Protein 3U99 (pdb70)

Secondary structure (DSSP, 8-state):
--TTHHHHHHHSSSS----GGGSBHHHHHHHHTTTTSBTTB-----HHHHHHHHHHHHHTSB----GGGSHHHHHHHTTS-GGGTTT-TTT-SSS-GGGTSTTGGGT---GGG-EETTTEE--

Foldseek 3Di:
DDLCPLQQVLQVPPAGRAFLALAALVCLCVCLVQQCPHPPHRSDDDVVSSVSNSVSSNVRYRCCPDSCPDPVNCVVCVVPDCCLACVPVQHNHCRRVCQFQVCSNVVDDDLQRGARVPHGRPD

Sequence (123 aa):
IPQNAEYTAECGSCHMAYPANLLPADKWRAITANLENHFGDNASLDPQVTARIEEYLVQHAAQPQKITEQAFFIRKHDEIPRRMVQDNPKVGSFSQCSNCHNLAEKGIFDEDTVNIPGFGRWD

InterPro domains:
  IPR018588 Dihaem cytochrome c [PF09626] (54-172)

Organism: Shewanella baltica (strain OS155 / ATCC BAA-1091) (NCBI:txid325240)

Structure (mmCIF, N/CA/C/O backbone):
data_3U99
#
_entry.id   3U99
#
_cell.length_a   40.810
_cell.length_b   42.970
_cell.length_c   81.070
_cell.angle_alpha   90.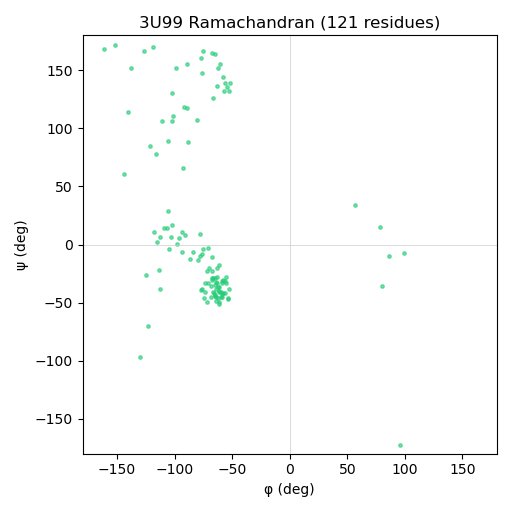00
_cell.angle_beta   90.00
_cell.angle_gamma   90.00
#
_symmetry.space_group_name_H-M   'P 21 21 21'
#
loop_
_entity.id
_entity.type
_entity.pdbx_description
1 polymer 'Diheme cytochrome c'
2 non-polymer 'HEME C'
3 water water
#
loop_
_atom_site.group_PDB
_atom_site.id
_atom_site.type_symbol
_atom_site.label_atom_id
_atom_site.label_alt_id
_atom_site.label_comp_id
_atom_site.label_asym_id
_atom_site.label_entity_id
_atom_site.label_seq_id
_atom_site.pdbx_PDB_ins_code
_atom_site.Cartn_x
_atom_site.Cartn_y
_atom_site.Cartn_z
_atom_site.occupancy
_atom_site.B_iso_or_equiv
_atom_site.auth_seq_id
_atom_site.auth_comp_id
_atom_site.auth_asym_id
_atom_site.auth_atom_id
_atom_site.pdbx_PDB_model_num
ATOM 1 N N . ILE A 1 9 ? 34.692 65.813 2.543 1.00 22.64 9 ILE A N 1
ATOM 2 C CA . ILE A 1 9 ? 34.499 64.555 3.290 1.00 20.79 9 ILE A CA 1
ATOM 3 C C . ILE A 1 9 ? 35.471 63.478 2.854 1.00 14.94 9 ILE A C 1
ATOM 4 O O . ILE A 1 9 ? 36.005 63.559 1.742 1.00 16.21 9 ILE A O 1
ATOM 20 N N . PRO A 1 10 ? 35.731 62.474 3.685 1.00 13.67 10 PRO A N 1
ATOM 21 C CA . PRO A 1 10 ? 36.713 61.457 3.302 1.00 13.22 10 PRO A CA 1
ATOM 22 C C . PRO A 1 10 ? 36.241 60.604 2.137 1.00 10.76 10 PRO A C 1
ATOM 23 O O . PRO A 1 10 ? 35.056 60.506 1.827 1.00 12.05 10 PRO A O 1
ATOM 34 N N . GLN A 1 11 ? 37.209 59.901 1.556 1.00 9.70 11 GLN A N 1
ATOM 35 C CA . GLN A 1 11 ? 36.956 59.101 0.377 1.00 10.16 11 GLN A CA 1
ATOM 36 C C . GLN A 1 11 ? 35.976 57.968 0.586 1.00 10.37 11 GLN A C 1
ATOM 37 O O . GLN A 1 11 ? 35.330 57.525 -0.359 1.00 10.95 11 GLN A O 1
ATOM 51 N N . ASN A 1 12 ? 35.903 57.458 1.808 1.00 9.94 12 ASN A N 1
ATOM 52 C CA . ASN A 1 12 ? 35.036 56.310 2.081 1.00 9.80 12 ASN A CA 1
ATOM 53 C C . ASN A 1 12 ? 33.658 56.718 2.575 1.00 9.49 12 ASN A C 1
ATOM 54 O O . ASN A 1 12 ? 32.898 55.894 3.021 1.00 10.22 12 ASN A O 1
ATOM 65 N N . ALA A 1 13 ? 3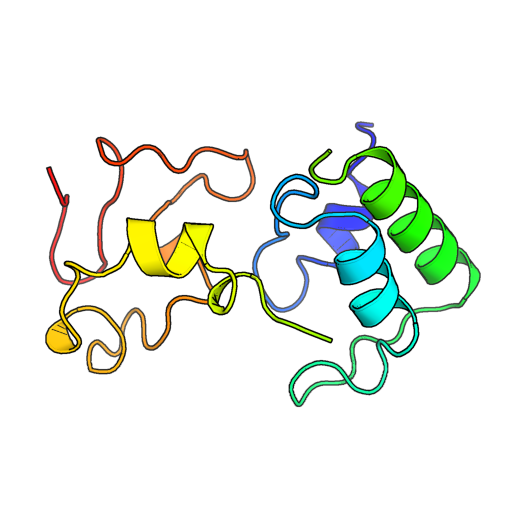3.284 58.023 2.513 1.00 9.96 13 ALA A N 1
ATOM 66 C CA . ALA A 1 13 ? 31.982 58.412 3.087 1.00 10.07 13 ALA A CA 1
ATOM 67 C C . ALA A 1 13 ? 30.814 57.734 2.422 1.00 9.59 13 ALA A C 1
ATOM 68 O O . ALA A 1 13 ? 29.927 57.160 3.091 1.00 9.37 13 ALA A O 1
ATOM 75 N N . GLU A 1 14 ? 30.727 57.742 1.104 1.00 9.39 14 GLU A N 1
ATOM 76 C CA . GLU A 1 14 ? 29.636 57.085 0.390 1.00 9.26 14 GLU A CA 1
ATOM 77 C C . GLU A 1 14 ? 29.676 55.591 0.630 1.00 8.45 14 GLU A C 1
ATOM 78 O O . GLU A 1 14 ? 28.643 54.967 0.837 1.00 8.74 14 GLU A O 1
ATOM 90 N N . TYR A 1 15 ? 30.838 54.999 0.551 1.00 8.51 15 TYR A N 1
ATOM 91 C CA . TYR A 1 15 ? 31.001 53.594 0.830 1.00 8.37 15 TYR A CA 1
ATOM 92 C C . TYR A 1 15 ? 30.454 53.205 2.187 1.00 8.07 15 TYR A C 1
ATOM 93 O O . TYR A 1 15 ? 29.770 52.202 2.347 1.00 8.62 15 TYR A O 1
ATOM 111 N N . THR A 1 16 ? 30.788 53.971 3.218 1.00 8.26 16 THR A N 1
ATOM 112 C CA . THR A 1 16 ? 30.315 53.659 4.545 1.00 8.84 16 THR A CA 1
ATOM 113 C C . THR A 1 16 ? 28.807 53.702 4.624 1.00 8.75 16 THR A C 1
ATOM 114 O O . THR A 1 16 ? 28.186 52.838 5.274 1.00 10.39 16 THR A O 1
ATOM 125 N N . ALA A 1 17 ? 28.194 54.693 3.948 1.00 8.28 17 ALA A N 1
ATOM 126 C CA . ALA A 1 17 ? 26.741 54.757 3.967 1.00 10.25 17 ALA A CA 1
ATOM 127 C C . ALA A 1 17 ? 26.118 53.617 3.211 1.00 9.60 17 ALA A C 1
ATOM 128 O O . ALA A 1 17 ? 25.123 53.022 3.656 1.00 12.29 17 ALA A O 1
ATOM 135 N N . GLU A 1 18 ? 26.600 53.290 2.018 1.00 8.62 18 GLU A N 1
ATOM 136 C CA . GLU A 1 18 ? 25.968 52.281 1.190 1.00 9.06 18 GLU A CA 1
ATOM 137 C C . GLU A 1 18 ? 26.285 50.870 1.658 1.00 9.43 18 GLU A C 1
ATOM 138 O O . GLU A 1 18 ? 25.436 49.979 1.581 1.00 15.84 18 GLU A O 1
ATOM 150 N N . CYS A 1 19 ? 27.493 50.628 2.084 1.00 7.95 19 CYS A N 1
ATOM 151 C CA . CYS A 1 19 ? 27.929 49.306 2.430 1.00 8.36 19 CYS A CA 1
ATOM 152 C C . CYS A 1 19 ? 28.003 49.045 3.908 1.00 8.44 19 CYS A C 1
ATOM 153 O O . CYS A 1 19 ? 28.448 47.972 4.320 1.00 9.09 19 CYS A O 1
ATOM 160 N N . GLY A 1 20 ? 27.541 49.987 4.670 1.00 8.97 20 GLY A N 1
ATOM 161 C CA . GLY A 1 20 ? 27.353 49.913 6.114 1.00 9.53 20 GLY A CA 1
ATOM 162 C C . GLY A 1 20 ? 25.917 49.869 6.549 1.00 10.89 20 GLY A C 1
ATOM 163 O O . GLY A 1 20 ? 25.652 50.118 7.720 1.00 14.00 20 GLY A O 1
ATOM 167 N N . SER A 1 21 ? 24.997 49.617 5.635 1.00 11.50 21 SER A N 1
ATOM 168 C CA . SER A 1 21 ? 23.555 49.617 5.785 1.00 13.59 21 SER A CA 1
ATOM 169 C C . SER A 1 21 ? 22.992 48.387 6.495 1.00 14.24 21 SER A C 1
ATOM 170 O O . SER A 1 21 ? 22.045 48.498 7.276 1.00 19.79 21 SER A O 1
ATOM 180 N N . CYS A 1 22 ? 23.552 47.223 6.222 1.00 11.94 22 CYS A N 1
ATOM 181 C CA . CYS A 1 22 ? 23.048 45.966 6.761 1.00 10.89 22 CYS A CA 1
ATOM 182 C C . CYS A 1 22 ? 24.009 45.296 7.726 1.00 10.91 22 CYS A C 1
ATOM 183 O O . CYS A 1 22 ? 23.694 44.421 8.528 1.00 17.39 22 CYS A O 1
ATOM 190 N N . HIS A 1 23 ? 25.293 45.622 7.646 1.00 9.98 23 HIS A N 1
ATOM 191 C CA . HIS A 1 23 ? 26.425 45.166 8.408 1.00 9.16 23 HIS A CA 1
ATOM 192 C C . HIS A 1 23 ? 27.434 46.305 8.414 1.00 8.24 23 HIS A C 1
ATOM 193 O O . HIS A 1 23 ? 27.272 47.304 7.733 1.00 9.39 23 HIS A O 1
ATOM 207 N N . MET A 1 24 ? 28.464 46.163 9.201 1.00 9.29 24 MET A N 1
ATOM 208 C CA . MET A 1 24 ? 29.528 47.197 9.256 1.00 8.91 24 MET A CA 1
ATOM 209 C C . MET A 1 24 ? 30.140 47.318 7.875 1.00 7.69 24 MET A C 1
ATOM 210 O O . MET A 1 24 ? 30.186 46.390 7.068 1.00 8.33 24 MET A O 1
ATOM 224 N N . ALA A 1 25 ? 30.700 48.503 7.653 1.00 8.79 25 ALA A N 1
ATOM 225 C CA . ALA A 1 25 ? 31.396 48.766 6.421 1.00 9.05 25 ALA A CA 1
ATOM 226 C C . ALA A 1 25 ? 32.802 48.189 6.497 1.00 9.06 25 ALA A C 1
ATOM 227 O O . ALA A 1 25 ? 33.697 48.674 7.192 1.00 9.55 25 ALA A O 1
ATOM 234 N N . TYR A 1 26 ? 33.009 47.096 5.762 1.00 7.63 26 TYR A N 1
ATOM 235 C CA . TYR A 1 26 ? 34.286 46.410 5.778 1.00 8.53 26 TYR A CA 1
ATOM 236 C C . TYR A 1 26 ? 35.386 47.255 5.156 1.00 8.41 26 TYR A C 1
ATOM 237 O O . TYR A 1 26 ? 35.227 47.740 4.043 1.00 7.94 26 TYR A O 1
ATOM 255 N N . PRO A 1 27 ? 36.500 47.498 5.816 1.00 7.52 27 PRO A N 1
ATOM 256 C CA . PRO A 1 27 ? 37.606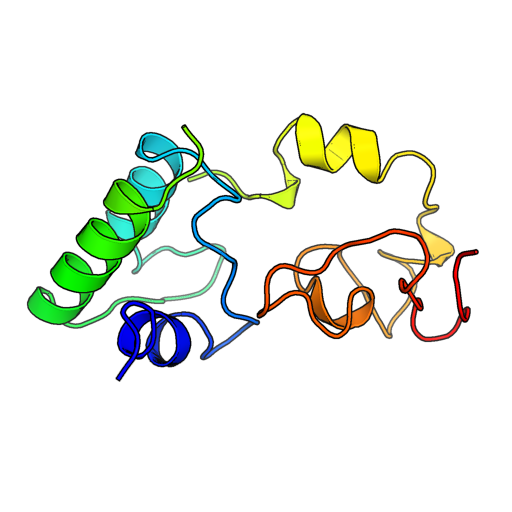 48.219 5.165 1.00 8.49 27 PRO A CA 1
ATOM 257 C C . PRO A 1 27 ? 37.981 47.591 3.840 1.00 6.71 27 PRO A C 1
ATOM 258 O O . PRO A 1 27 ? 38.063 46.368 3.682 1.00 7.76 27 PRO A O 1
ATOM 269 N N . ALA A 1 28 ? 38.243 48.438 2.867 1.00 7.24 28 ALA A N 1
ATOM 270 C CA . ALA A 1 28 ? 38.603 47.988 1.516 1.00 8.30 28 ALA A CA 1
ATOM 271 C C . ALA A 1 28 ? 39.824 47.112 1.507 1.00 7.65 28 ALA A C 1
ATOM 272 O O . ALA A 1 28 ? 39.985 46.254 0.617 1.00 7.87 28 ALA A O 1
ATOM 279 N N . ASN A 1 29 ? 40.777 47.303 2.428 1.00 7.77 29 ASN A N 1
ATOM 280 C CA . ASN A 1 29 ? 42.024 46.555 2.406 1.00 8.24 29 ASN A CA 1
ATOM 281 C C . ASN A 1 29 ? 41.915 45.127 2.941 1.00 8.16 29 ASN A C 1
ATOM 282 O O . ASN A 1 29 ? 42.948 44.433 3.024 1.00 10.50 29 ASN A O 1
ATOM 293 N N . LEU A 1 30 ? 40.700 44.674 3.185 1.00 7.82 30 LEU A N 1
ATOM 294 C CA . LEU A 1 30 ? 40.485 43.276 3.598 1.00 8.74 30 LEU A CA 1
ATOM 295 C C . LEU A 1 30 ? 40.345 42.299 2.439 1.00 9.53 30 LEU A C 1
ATOM 296 O O . LEU A 1 30 ? 40.398 41.093 2.676 1.00 10.86 30 LEU A O 1
ATOM 312 N N . LEU A 1 31 ? 40.170 42.803 1.193 1.00 9.33 31 LEU A N 1
ATOM 313 C CA . LEU A 1 31 ? 40.137 41.942 0.039 1.00 8.53 31 LEU A CA 1
ATOM 314 C C . LEU A 1 31 ? 40.933 42.571 -1.094 1.00 8.04 31 LEU A C 1
ATOM 315 O O . LEU A 1 31 ? 40.982 43.791 -1.176 1.00 8.31 31 LEU A O 1
ATOM 331 N N . PRO A 1 32 ? 41.483 41.751 -1.967 1.00 8.97 32 PRO A N 1
ATOM 332 C CA . PRO A 1 32 ? 42.067 42.304 -3.185 1.00 9.99 32 PRO A CA 1
ATOM 333 C C . PRO A 1 32 ? 41.002 42.709 -4.192 1.00 9.17 32 PRO A C 1
ATOM 334 O O . PRO A 1 32 ? 39.829 42.312 -4.090 1.00 9.35 32 PRO A O 1
ATOM 345 N N . ALA A 1 33 ? 41.428 43.469 -5.199 1.00 9.14 33 ALA A N 1
ATOM 346 C CA . ALA A 1 33 ? 40.503 44.063 -6.133 1.00 9.83 33 ALA A CA 1
ATOM 347 C C . ALA A 1 33 ? 39.626 43.058 -6.852 1.00 10.65 33 ALA A C 1
ATOM 348 O O . ALA A 1 33 ? 38.436 43.338 -7.010 1.00 10.32 33 ALA A O 1
ATOM 355 N N . ASP A 1 34 ? 40.156 41.927 -7.291 1.00 10.60 34 ASP A N 1
ATOM 356 C CA . ASP A 1 34 ? 39.301 41.043 -8.062 1.00 12.96 34 ASP A CA 1
ATOM 357 C C . ASP A 1 34 ? 38.197 40.458 -7.203 1.00 11.77 34 ASP A C 1
ATOM 358 O O . ASP A 1 34 ? 37.097 40.191 -7.691 1.00 12.17 34 ASP A O 1
ATOM 367 N N . LYS A 1 35 ? 38.490 40.271 -5.903 1.00 11.33 35 LYS A N 1
ATOM 368 C CA . LYS A 1 35 ? 37.453 39.770 -5.036 1.00 10.88 35 LYS A CA 1
ATOM 369 C C . LYS A 1 35 ? 36.404 40.825 -4.736 1.00 10.02 35 LYS A C 1
ATOM 370 O O . LYS A 1 35 ? 35.201 40.526 -4.638 1.00 10.89 35 LYS A O 1
ATOM 389 N N . TRP A 1 36 ? 36.754 42.098 -4.644 1.00 8.97 36 TRP A N 1
ATOM 390 C CA . TRP A 1 36 ? 35.732 43.149 -4.540 1.00 9.44 36 TRP A CA 1
ATOM 391 C C . TRP A 1 36 ? 34.898 43.216 -5.840 1.00 9.60 36 TRP A C 1
ATOM 392 O O . TRP A 1 36 ? 33.670 43.364 -5.758 1.00 10.65 36 TRP A O 1
ATOM 413 N N . ARG A 1 37 ? 35.523 43.113 -6.999 1.00 9.59 37 ARG A N 1
ATOM 414 C CA . ARG A 1 37 ? 34.749 43.182 -8.229 1.00 10.42 37 ARG A CA 1
ATOM 415 C C . ARG A 1 37 ? 33.762 42.032 -8.339 1.00 11.19 37 ARG A C 1
ATOM 416 O O . ARG A 1 37 ? 32.676 42.193 -8.880 1.00 12.25 37 ARG A O 1
ATOM 455 N N . ALA A 1 38 ? 34.162 40.852 -7.799 1.00 10.58 38 ALA A N 1
ATOM 456 C CA . ALA A 1 38 ? 33.222 39.735 -7.853 1.00 11.96 38 ALA A CA 1
ATOM 457 C C . ALA A 1 38 ? 31.990 40.060 -7.034 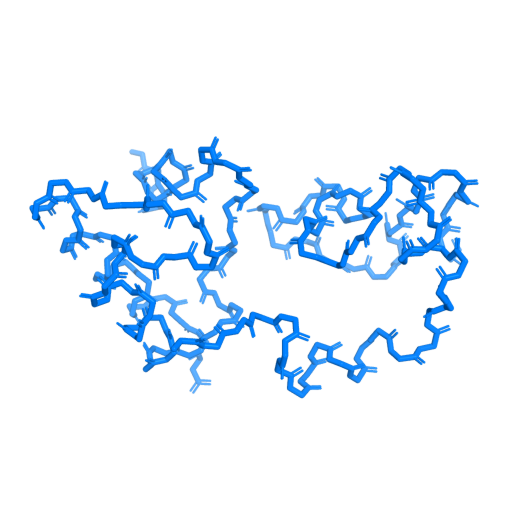1.00 11.74 38 ALA A C 1
ATOM 458 O O . ALA A 1 38 ? 30.871 39.635 -7.344 1.00 18.58 38 ALA A O 1
ATOM 465 N N . ILE A 1 39 ? 32.104 40.817 -5.948 1.00 10.46 39 ILE A N 1
ATOM 466 C CA . ILE A 1 39 ? 30.963 41.225 -5.136 1.00 10.24 39 ILE A CA 1
ATOM 467 C C . ILE A 1 39 ? 30.153 42.298 -5.788 1.00 10.34 39 ILE A C 1
ATOM 468 O O . ILE A 1 39 ? 28.923 42.212 -5.892 1.00 10.94 39 ILE A O 1
ATOM 484 N N . THR A 1 40 ? 30.800 43.341 -6.323 1.00 10.19 40 THR A N 1
ATOM 485 C CA . THR A 1 40 ? 30.049 44.478 -6.834 1.00 10.98 40 THR A CA 1
ATOM 486 C C . THR A 1 40 ? 29.475 44.206 -8.224 1.00 11.15 40 THR A C 1
ATOM 487 O O . THR A 1 40 ? 28.623 44.998 -8.678 1.00 12.17 40 THR A O 1
ATOM 498 N N . ALA A 1 41 ? 29.897 43.170 -8.929 1.00 12.55 41 ALA A N 1
ATOM 499 C CA . ALA A 1 41 ? 29.338 42.852 -10.253 1.00 12.63 41 ALA A CA 1
ATOM 500 C C . ALA A 1 41 ? 27.896 42.423 -10.165 1.00 11.40 41 ALA A C 1
ATOM 501 O O . ALA A 1 41 ? 27.167 42.641 -11.149 1.00 11.71 41 ALA A O 1
ATOM 508 N N . ASN A 1 42 ? 27.466 41.822 -9.051 1.00 12.33 42 ASN A N 1
ATOM 509 C CA . ASN A 1 42 ? 26.103 41.287 -8.969 1.00 12.43 42 ASN A CA 1
ATOM 510 C C . ASN A 1 42 ? 25.579 41.507 -7.560 1.00 11.29 42 ASN A C 1
ATOM 511 O O . ASN A 1 42 ? 25.255 40.568 -6.835 1.00 12.13 42 ASN A O 1
ATOM 522 N N . LEU A 1 43 ? 25.496 42.759 -7.143 1.00 9.57 43 LEU A N 1
ATOM 523 C CA . LEU A 1 43 ? 25.010 43.078 -5.800 1.00 8.90 43 LEU A CA 1
ATOM 524 C C . LEU A 1 43 ? 23.591 42.629 -5.568 1.00 9.19 43 LEU A C 1
ATOM 525 O O . LEU A 1 43 ? 23.159 42.479 -4.419 1.00 9.17 43 LEU A O 1
ATOM 541 N N . GLU A 1 44 ? 22.826 42.338 -6.628 1.00 10.08 44 GLU A N 1
ATOM 542 C CA . GLU A 1 44 ? 21.467 41.879 -6.471 1.00 11.69 44 GLU A CA 1
ATOM 543 C C . GLU A 1 44 ? 21.459 40.485 -5.897 1.00 11.57 44 GLU A C 1
ATOM 544 O O . GLU A 1 44 ? 20.418 40.074 -5.334 1.00 14.52 44 GLU A O 1
ATOM 556 N N . ASN A 1 45 ? 22.462 39.736 -5.967 1.00 10.31 45 ASN A N 1
ATOM 557 C CA . ASN A 1 45 ? 22.638 38.395 -5.438 1.00 10.80 45 ASN A CA 1
ATOM 558 C C . ASN A 1 45 ? 23.742 38.456 -4.376 1.00 9.96 45 ASN A C 1
ATOM 559 O O . ASN A 1 45 ? 24.875 38.154 -4.676 1.00 15.88 45 ASN A O 1
ATOM 570 N N . HIS A 1 46 ? 23.488 38.908 -3.242 1.00 9.27 46 HIS A N 1
ATOM 571 C CA . HIS A 1 46 ? 24.540 39.224 -2.238 1.00 8.42 46 HIS A CA 1
ATOM 572 C C . HIS A 1 46 ? 24.325 38.430 -0.986 1.00 9.50 46 HIS A C 1
ATOM 573 O O . HIS A 1 46 ? 23.690 38.883 -0.045 1.00 9.92 46 HIS A O 1
ATOM 587 N N . PHE A 1 47 ? 24.857 37.197 -1.012 1.00 10.68 47 PHE A N 1
ATOM 588 C CA . PHE A 1 47 ? 24.919 36.407 0.210 1.00 12.80 47 PHE A CA 1
ATOM 589 C C . PHE A 1 47 ? 23.560 36.197 0.882 1.00 13.17 47 PHE A C 1
ATOM 590 O O . PHE A 1 47 ? 23.404 36.146 2.101 1.00 16.89 47 PHE A O 1
ATOM 607 N N . GLY A 1 48 ? 22.520 36.082 0.090 1.00 14.26 48 GLY A N 1
ATOM 608 C CA . GLY A 1 48 ? 21.151 35.878 0.526 1.00 15.89 48 GLY A CA 1
ATOM 609 C C . GLY A 1 48 ? 20.304 37.133 0.560 1.00 14.19 48 GLY A C 1
ATOM 610 O O . GLY A 1 48 ? 19.098 37.009 0.776 1.00 20.22 48 GLY A O 1
ATOM 614 N N . ASP A 1 49 ? 20.910 38.307 0.347 1.00 12.64 49 ASP A N 1
ATOM 615 C CA . ASP A 1 49 ? 20.216 39.578 0.338 1.00 12.80 49 ASP A CA 1
ATOM 616 C C . ASP A 1 49 ? 20.376 40.220 -1.026 1.00 11.08 49 ASP A C 1
ATOM 617 O O . ASP A 1 49 ? 21.152 39.831 -1.875 1.00 14.03 49 ASP A O 1
ATOM 629 N N . ASN A 1 50 ? 19.638 41.282 -1.244 1.00 11.25 50 ASN A N 1
ATOM 630 C CA . ASN A 1 50 ? 19.789 42.104 -2.445 1.00 11.23 50 ASN A CA 1
ATOM 631 C C . ASN A 1 50 ? 20.370 43.455 -2.088 1.00 9.71 50 ASN A C 1
ATOM 632 O O . ASN A 1 50 ? 19.663 44.292 -1.502 1.00 10.74 50 ASN A O 1
ATOM 643 N N . ALA A 1 51 ? 21.628 43.652 -2.424 1.00 8.81 51 ALA A N 1
ATOM 644 C CA . ALA A 1 51 ? 22.350 44.856 -2.081 1.00 8.55 51 ALA A CA 1
ATOM 645 C C . ALA A 1 51 ? 22.460 45.778 -3.277 1.00 9.14 51 ALA A C 1
ATOM 646 O O . ALA A 1 51 ? 23.280 46.677 -3.273 1.00 10.02 51 ALA A O 1
ATOM 653 N N . SER A 1 52 ? 21.623 45.532 -4.291 1.00 9.93 52 SER A N 1
ATOM 654 C CA . SER A 1 52 ? 21.742 46.384 -5.496 1.00 10.19 52 SER A CA 1
ATOM 655 C C . SER A 1 52 ? 21.563 47.852 -5.220 1.00 9.58 52 SER A C 1
ATOM 656 O O . SER A 1 52 ? 20.729 48.250 -4.388 1.00 11.51 52 SER A O 1
ATOM 666 N N . LEU A 1 53 ? 22.342 48.621 -5.977 1.00 9.27 53 LEU A N 1
ATOM 667 C CA . LEU A 1 53 ? 22.362 50.072 -5.938 1.00 10.50 53 LEU A CA 1
ATOM 668 C C . LEU A 1 53 ? 22.145 50.620 -7.354 1.00 9.85 53 LEU A C 1
ATOM 669 O O . LEU A 1 53 ? 22.302 49.879 -8.323 1.00 10.74 53 LEU A O 1
ATOM 685 N N . ASP A 1 54 ? 21.868 51.923 -7.427 1.00 10.16 54 ASP A N 1
ATOM 686 C CA . ASP A 1 54 ? 21.735 52.555 -8.720 1.00 9.57 54 ASP A CA 1
ATOM 687 C C . ASP A 1 54 ? 23.086 52.415 -9.405 1.00 10.09 54 ASP A C 1
ATOM 688 O O . ASP A 1 54 ? 24.145 52.342 -8.769 1.00 9.60 54 ASP A O 1
ATOM 697 N N . PRO A 1 55 ? 23.125 52.382 -10.745 1.00 10.22 55 PRO A N 1
ATOM 698 C CA . PRO A 1 55 ? 24.387 52.066 -11.430 1.00 11.52 55 PRO A CA 1
ATOM 699 C C . PRO A 1 55 ? 25.509 53.054 -11.143 1.00 10.45 55 PRO A C 1
ATOM 700 O O . PRO A 1 55 ? 26.639 52.593 -10.996 1.00 10.33 55 PRO A O 1
ATOM 711 N N . GLN A 1 56 ? 25.284 54.366 -11.088 1.00 11.27 56 GLN A N 1
ATOM 712 C CA . GLN A 1 56 ? 26.398 55.291 -10.890 1.00 12.14 56 GLN A CA 1
ATOM 713 C C . GLN A 1 56 ? 26.943 55.191 -9.455 1.00 10.81 56 GLN A C 1
ATOM 714 O O . GLN A 1 56 ? 28.142 55.349 -9.272 1.00 10.43 56 GLN A O 1
ATOM 728 N N . VAL A 1 57 ? 26.091 54.922 -8.480 1.00 10.33 57 VAL A N 1
ATOM 729 C CA . VAL A 1 57 ? 26.550 54.659 -7.127 1.00 10.20 57 VAL A CA 1
ATOM 730 C C . VAL A 1 57 ? 27.374 53.361 -7.086 1.00 8.80 57 VAL A C 1
ATOM 731 O O . VAL A 1 57 ? 28.459 53.326 -6.515 1.00 8.69 57 VAL A O 1
ATOM 744 N N . THR A 1 58 ? 26.883 52.308 -7.760 1.00 8.22 58 THR A N 1
ATOM 745 C CA . THR A 1 58 ? 27.619 51.061 -7.863 1.00 8.05 58 THR A CA 1
ATOM 746 C C . THR A 1 58 ? 29.030 51.305 -8.391 1.00 8.07 58 THR A C 1
ATOM 747 O O . THR A 1 58 ? 30.030 50.784 -7.912 1.00 8.43 58 THR A O 1
ATOM 758 N N . ALA A 1 59 ? 29.104 52.108 -9.432 1.00 8.74 59 ALA A N 1
ATOM 759 C CA . ALA A 1 59 ? 30.371 52.323 -10.090 1.00 8.22 59 ALA A CA 1
ATOM 760 C C . ALA A 1 59 ? 31.317 53.055 -9.159 1.00 7.69 59 ALA A C 1
ATOM 761 O O . ALA A 1 59 ? 32.511 52.734 -9.111 1.00 8.47 59 ALA A O 1
ATOM 768 N N . ARG A 1 60 ? 30.847 54.056 -8.406 1.00 7.97 60 ARG A N 1
ATOM 769 C CA . ARG A 1 60 ? 31.739 54.775 -7.492 1.00 8.79 60 ARG A CA 1
ATOM 770 C C . ARG A 1 60 ? 32.166 53.850 -6.362 1.00 8.53 60 ARG A C 1
ATOM 771 O O . ARG A 1 60 ? 33.300 53.946 -5.873 1.00 10.46 60 ARG A O 1
ATOM 792 N N . ILE A 1 61 ? 31.315 52.959 -5.894 1.00 8.10 61 ILE A N 1
ATOM 793 C CA . ILE A 1 61 ? 31.677 51.995 -4.849 1.00 9.05 61 ILE A CA 1
ATOM 794 C C . ILE A 1 61 ? 32.755 51.042 -5.327 1.00 8.80 61 ILE A C 1
ATOM 795 O O . ILE A 1 61 ? 33.756 50.812 -4.656 1.00 8.32 61 ILE A O 1
ATOM 811 N N . GLU A 1 62 ? 32.552 50.473 -6.521 1.00 8.17 62 GLU A N 1
ATOM 812 C CA . GLU A 1 62 ? 33.513 49.557 -7.095 1.00 8.47 62 GLU A CA 1
ATOM 813 C C . GLU A 1 62 ? 34.852 50.245 -7.270 1.00 8.93 62 GLU A C 1
ATOM 814 O O . GLU A 1 62 ? 35.907 49.698 -6.959 1.00 9.70 62 GLU A O 1
ATOM 826 N N . GLU A 1 63 ? 34.812 51.476 -7.801 1.00 8.51 63 GLU A N 1
ATOM 827 C CA . GLU A 1 63 ? 36.049 52.183 -8.039 1.00 9.90 63 GLU A CA 1
ATOM 828 C C . GLU A 1 63 ? 36.786 52.479 -6.715 1.00 10.10 63 GLU A C 1
ATOM 829 O O . GLU A 1 63 ? 38.018 52.332 -6.648 1.00 10.26 63 GLU A O 1
ATOM 844 N N . TYR A 1 64 ? 36.080 52.817 -5.680 1.00 9.10 64 TYR A N 1
ATOM 845 C CA . TYR A 1 64 ? 36.647 53.057 -4.356 1.00 8.99 64 TYR A CA 1
ATOM 846 C C . TYR A 1 64 ? 37.315 51.759 -3.880 1.00 8.71 64 TYR A C 1
ATOM 847 O O . TYR A 1 64 ? 38.446 51.754 -3.406 1.00 8.70 64 TYR A O 1
ATOM 865 N N . LEU A 1 65 ? 36.593 50.635 -3.925 1.00 8.24 65 LEU A N 1
ATOM 866 C CA . LEU A 1 65 ? 37.095 49.388 -3.379 1.00 8.13 65 LEU A CA 1
ATOM 867 C C . LEU A 1 65 ? 38.291 48.914 -4.152 1.00 8.21 65 LEU A C 1
ATOM 868 O O . LEU A 1 65 ? 39.239 48.435 -3.546 1.00 9.12 65 LEU A O 1
ATOM 884 N N . VAL A 1 66 ? 38.242 48.992 -5.481 1.00 8.50 66 VAL A N 1
ATOM 885 C CA . VAL A 1 66 ? 39.371 48.543 -6.277 1.00 8.96 66 VAL A CA 1
ATOM 886 C C . VAL A 1 66 ? 40.600 49.363 -5.978 1.00 8.84 66 VAL A C 1
ATOM 887 O O . VAL A 1 66 ? 41.700 48.832 -5.803 1.00 10.03 66 VAL A O 1
ATOM 900 N N . GLN A 1 67 ? 40.454 50.680 -5.930 1.00 8.70 67 GLN A N 1
ATOM 901 C CA . GLN A 1 67 ? 41.614 51.547 -5.696 1.00 9.00 67 GLN A CA 1
ATOM 902 C C . GLN A 1 67 ? 42.275 51.316 -4.359 1.00 8.77 67 GLN A C 1
ATOM 903 O O . GLN A 1 67 ? 43.486 51.390 -4.240 1.00 10.71 67 GLN A O 1
ATOM 917 N N . HIS A 1 68 ? 41.481 51.029 -3.329 1.00 8.20 68 HIS A N 1
ATOM 918 C CA . HIS A 1 68 ? 41.951 50.935 -1.949 1.00 8.92 68 HIS A CA 1
ATOM 919 C C . HIS A 1 68 ? 42.017 49.510 -1.447 1.00 7.71 68 HIS A C 1
ATOM 920 O O . HIS A 1 68 ? 42.226 49.265 -0.259 1.00 9.44 68 HIS A O 1
ATOM 934 N N . ALA A 1 69 ? 41.944 48.544 -2.350 1.00 7.74 69 ALA A N 1
ATOM 935 C CA . ALA A 1 69 ? 41.983 47.126 -2.038 1.00 7.42 69 ALA A CA 1
ATOM 936 C C . ALA A 1 69 ? 43.312 46.715 -1.457 1.00 8.03 69 ALA A C 1
ATOM 937 O O . ALA A 1 69 ? 44.318 47.373 -1.587 1.00 9.69 69 ALA A O 1
ATOM 944 N N . ALA A 1 70 ? 43.278 45.519 -0.857 1.00 8.09 70 ALA A N 1
ATOM 945 C CA . ALA A 1 70 ? 44.507 44.862 -0.500 1.00 10.01 70 ALA A CA 1
ATOM 946 C C . ALA A 1 70 ? 45.392 44.743 -1.724 1.00 11.10 70 ALA A C 1
ATOM 947 O O . ALA A 1 70 ? 44.934 44.341 -2.781 1.00 12.14 70 ALA A O 1
ATOM 954 N N . GLN A 1 71 ? 46.667 45.024 -1.626 1.00 13.64 71 GLN A N 1
ATOM 955 C CA . GLN A 1 71 ? 47.530 44.900 -2.784 1.00 15.15 71 GLN A CA 1
ATOM 956 C C . GLN A 1 71 ? 48.189 43.530 -2.861 1.00 18.44 71 GLN A C 1
ATOM 957 O O A GLN A 1 71 ? 48.786 43.258 -3.926 0.50 17.78 71 GLN A O 1
ATOM 958 O O B GLN A 1 71 ? 48.253 42.809 -1.851 0.50 17.21 71 GLN A O 1
ATOM 972 N N . PRO A 1 88 ? 31.396 35.155 -5.785 1.00 32.34 88 PRO A N 1
ATOM 973 C CA . PRO A 1 88 ? 31.885 36.053 -4.754 1.00 28.16 88 PRO A CA 1
ATOM 974 C C . PRO A 1 88 ? 32.207 35.306 -3.469 1.00 24.98 88 PRO A C 1
ATOM 975 O O . PRO A 1 88 ? 31.372 34.557 -2.948 1.00 26.10 88 PRO A O 1
ATOM 986 N N . GLN A 1 89 ? 33.391 35.576 -2.988 1.00 24.64 89 GLN A N 1
ATOM 987 C CA . GLN A 1 89 ? 33.924 35.050 -1.761 1.00 21.99 89 GLN A CA 1
ATOM 988 C C . GLN A 1 89 ? 33.781 36.063 -0.608 1.00 19.52 89 GLN A C 1
ATOM 989 O O . GLN A 1 89 ? 33.814 37.265 -0.758 1.00 20.43 89 GLN A O 1
ATOM 1003 N N . LYS A 1 90 ? 33.677 35.481 0.575 1.00 17.49 90 LYS A N 1
ATOM 1004 C CA . LYS A 1 90 ? 33.627 36.253 1.784 1.00 15.51 90 LYS A CA 1
ATOM 1005 C C . LYS A 1 90 ? 35.000 36.533 2.378 1.00 13.65 90 LYS A C 1
ATOM 1006 O O . LYS A 1 90 ? 35.940 35.789 2.171 1.00 14.15 90 LYS A O 1
ATOM 1025 N N . ILE A 1 91 ? 35.136 37.592 3.162 1.00 11.54 91 ILE A N 1
ATOM 1026 C CA . ILE A 1 91 ? 36.359 37.816 3.958 1.00 10.53 91 ILE A CA 1
ATOM 1027 C C . ILE A 1 91 ? 36.628 36.626 4.866 1.00 10.30 91 ILE A C 1
ATOM 1028 O O . ILE A 1 91 ? 37.759 36.218 5.017 1.00 10.33 91 ILE A O 1
ATOM 1044 N N . THR A 1 92 ? 35.566 36.122 5.463 1.00 10.54 92 THR A N 1
ATOM 1045 C CA . THR A 1 92 ? 35.706 35.042 6.468 1.00 10.17 92 THR A CA 1
ATOM 1046 C C . THR A 1 92 ? 36.097 33.727 5.811 1.00 12.39 92 THR A C 1
ATOM 1047 O O . THR A 1 92 ? 36.319 32.753 6.557 1.00 17.40 92 THR A O 1
ATOM 1058 N N . GLU A 1 93 ? 36.207 33.677 4.505 1.00 12.86 93 GLU A N 1
ATOM 1059 C CA . GLU A 1 93 ? 36.647 32.477 3.803 1.00 15.59 93 GLU A CA 1
ATOM 1060 C C . GLU A 1 93 ? 38.070 32.612 3.324 1.00 13.36 93 GLU A C 1
ATOM 1061 O O . GLU A 1 93 ? 38.653 31.713 2.712 1.00 16.95 93 GLU A O 1
ATOM 1073 N N . GLN A 1 94 ? 38.670 33.773 3.528 1.00 12.58 94 GLN A N 1
ATOM 1074 C CA . GLN A 1 94 ? 40.061 33.934 3.123 1.00 11.93 94 GLN A CA 1
ATOM 1075 C C . GLN A 1 94 ? 40.989 33.241 4.121 1.00 12.32 94 GLN A C 1
ATOM 1076 O O . GLN A 1 94 ? 40.800 33.199 5.314 1.00 11.18 94 GLN A O 1
ATOM 1090 N N . ALA A 1 95 ? 42.067 32.759 3.555 1.00 13.40 95 ALA A N 1
ATOM 1091 C CA . ALA A 1 95 ? 43.043 32.013 4.347 1.00 14.73 95 ALA A CA 1
ATOM 1092 C C . ALA A 1 95 ? 43.634 32.893 5.451 1.00 12.92 95 ALA A C 1
ATOM 1093 O O . ALA A 1 95 ? 43.849 32.388 6.540 1.00 12.87 95 ALA A O 1
ATOM 1100 N N . PHE A 1 96 ? 43.861 34.178 5.240 1.00 13.11 96 PHE A N 1
ATOM 1101 C CA . PHE A 1 96 ? 44.449 34.995 6.314 1.00 13.47 96 PHE A CA 1
ATOM 1102 C C . PHE A 1 96 ? 43.463 35.087 7.508 1.00 11.65 96 PHE A C 1
ATOM 1103 O O . PHE A 1 96 ? 43.858 35.071 8.648 1.00 12.85 96 PHE A O 1
ATOM 1120 N N . PHE A 1 97 ? 42.197 35.118 7.177 1.00 9.92 97 PHE A N 1
ATOM 1121 C CA . PHE A 1 97 ? 41.195 35.290 8.201 1.00 9.28 97 PHE A CA 1
ATOM 1122 C C . PHE A 1 97 ? 41.126 33.984 8.990 1.00 9.82 97 PHE A C 1
ATOM 1123 O O . PHE A 1 97 ? 41.108 33.986 10.185 1.00 8.69 97 PHE A O 1
ATOM 1140 N N . ILE A 1 98 ? 41.015 32.847 8.269 1.00 9.71 98 ILE A N 1
ATOM 1141 C CA . ILE A 1 98 ? 40.836 31.544 8.925 1.00 10.45 98 ILE A CA 1
ATOM 1142 C C . ILE A 1 98 ? 42.020 31.325 9.837 1.00 9.64 98 ILE A C 1
ATOM 1143 O O . ILE A 1 98 ? 41.892 30.870 10.973 1.00 10.25 98 ILE A O 1
ATOM 1159 N N . ARG A 1 99 ? 43.277 31.559 9.603 1.00 10.52 99 ARG A N 1
ATOM 1160 C CA . ARG A 1 99 ? 44.422 31.436 10.262 1.00 11.87 99 ARG A CA 1
ATOM 1161 C C . ARG A 1 99 ? 44.423 32.263 11.568 1.00 10.42 99 ARG A C 1
ATOM 1162 O O . ARG A 1 99 ? 44.846 31.787 12.583 1.00 14.38 99 ARG A O 1
ATOM 1183 N N . LYS A 1 100 ? 43.942 33.503 11.395 1.00 9.86 100 LYS A N 1
ATOM 1184 C CA . LYS A 1 100 ? 43.934 34.386 12.540 1.00 10.43 100 LYS A CA 1
ATOM 1185 C C . LYS A 1 100 ? 42.874 33.966 13.551 1.00 9.45 100 LYS A C 1
ATOM 1186 O O . LYS A 1 100 ? 43.041 34.345 14.731 1.00 12.70 100 LYS A O 1
ATOM 1205 N N . HIS A 1 101 ? 41.860 33.249 13.154 1.00 8.71 101 HIS A N 1
ATOM 1206 C CA . HIS A 1 101 ? 40.727 32.958 14.056 1.00 8.65 101 HIS A CA 1
ATOM 1207 C C . HIS A 1 101 ? 40.629 31.480 14.436 1.00 10.20 101 HIS A C 1
ATOM 1208 O O . HIS A 1 101 ? 39.656 31.070 15.090 1.00 10.75 101 HIS A O 1
ATOM 1222 N N . ASP A 1 102 ? 41.605 30.663 14.045 1.00 11.70 102 ASP A N 1
ATOM 1223 C CA . ASP A 1 102 ? 41.457 29.225 14.208 1.00 13.99 102 ASP A CA 1
ATOM 1224 C C . ASP A 1 102 ? 41.631 28.721 15.638 1.00 13.20 102 ASP A C 1
ATOM 1225 O O . ASP A 1 102 ? 41.444 27.501 15.796 1.00 18.78 102 ASP A O 1
ATOM 1234 N N . GLU A 1 103 ? 41.970 29.518 16.619 1.00 10.20 103 GLU A N 1
ATOM 1235 C CA . GLU A 1 103 ? 41.999 29.060 18.011 1.00 10.61 103 GLU A CA 1
ATOM 1236 C C . GLU A 1 103 ? 40.727 29.458 18.745 1.00 10.21 103 GLU A C 1
ATOM 1237 O O . GLU A 1 1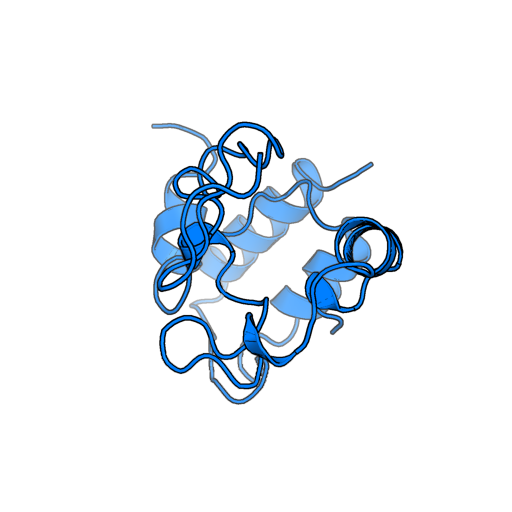03 ? 40.576 29.171 19.945 1.00 10.57 103 GLU A O 1
ATOM 1249 N N . ILE A 1 104 ? 39.779 30.120 18.086 1.00 9.42 104 ILE A N 1
ATOM 1250 C CA . ILE A 1 104 ? 38.583 30.618 18.777 1.00 9.59 104 ILE A CA 1
ATOM 1251 C C . ILE A 1 104 ? 37.510 29.541 18.678 1.00 10.49 104 ILE A C 1
ATOM 1252 O O . ILE A 1 104 ? 37.118 29.170 17.566 1.00 12.28 104 ILE A O 1
ATOM 1268 N N . PRO A 1 105 ? 37.055 29.010 19.792 1.00 10.51 105 PRO A N 1
ATOM 1269 C CA . PRO A 1 105 ? 36.095 27.899 19.724 1.00 12.60 105 PRO A CA 1
ATOM 1270 C C . PRO A 1 105 ? 34.655 28.277 19.398 1.00 11.33 105 PRO A C 1
ATOM 1271 O O . PRO A 1 105 ? 34.220 29.390 19.559 1.00 11.76 105 PRO A O 1
ATOM 1282 N N . ARG A 1 106 ? 33.938 27.263 18.950 1.00 11.85 106 ARG A N 1
ATOM 1283 C CA . ARG A 1 106 ? 32.595 27.512 18.450 1.00 13.08 106 ARG A CA 1
ATOM 1284 C C . ARG A 1 106 ? 31.684 28.014 19.561 1.00 12.69 106 ARG A C 1
ATOM 1285 O O . ARG A 1 106 ? 30.710 28.720 19.312 1.00 12.62 106 ARG A O 1
ATOM 1313 N N . ARG A 1 107 ? 31.816 27.731 20.790 1.00 13.30 107 ARG A N 1
ATOM 1314 C CA . ARG A 1 107 ? 31.035 28.237 21.910 1.00 14.64 107 ARG A CA 1
ATOM 1315 C C . ARG A 1 107 ? 31.026 29.762 21.969 1.00 12.66 107 ARG A C 1
ATOM 1316 O O . ARG A 1 107 ? 30.163 30.340 22.528 1.00 14.06 107 ARG A O 1
ATOM 1337 N N . MET A 1 108 ? 32.139 30.324 21.434 1.00 11.64 108 MET A N 1
ATOM 1338 C CA . MET A 1 108 ? 32.217 31.788 21.498 1.00 10.77 108 MET A CA 1
ATOM 1339 C C . MET A 1 108 ? 31.681 32.460 20.240 1.00 10.67 108 MET A C 1
ATOM 1340 O O . MET A 1 108 ? 31.588 33.690 20.222 1.00 10.94 108 MET A O 1
ATOM 1354 N N . VAL A 1 109 ? 31.338 31.803 19.241 1.00 10.68 109 VAL A N 1
ATOM 1355 C CA . VAL A 1 109 ? 30.975 32.245 17.893 1.00 10.80 109 VAL A CA 1
ATOM 1356 C C . VAL A 1 109 ? 29.653 31.594 17.488 1.00 11.90 109 VAL A C 1
ATOM 1357 O O . VAL A 1 109 ? 28.591 32.161 17.785 1.00 13.58 109 VAL A O 1
ATOM 1370 N N . GLN A 1 110 ? 29.701 30.489 16.750 1.00 13.29 110 GLN A N 1
ATOM 1371 C CA . GLN A 1 110 ? 28.485 29.923 16.210 1.00 17.28 110 GLN A CA 1
ATOM 1372 C C . GLN A 1 110 ? 27.482 29.560 17.281 1.00 17.37 110 GLN A C 1
ATOM 1373 O O . GLN A 1 110 ? 26.276 29.638 17.068 1.00 21.67 110 GLN A O 1
ATOM 1387 N N . ASP A 1 111 ? 27.962 29.171 18.451 1.00 15.41 111 ASP A N 1
ATOM 1388 C CA . ASP A 1 111 ? 27.051 28.810 19.547 1.00 16.90 111 ASP A CA 1
ATOM 1389 C C . ASP A 1 111 ? 26.776 29.927 20.555 1.00 16.19 111 ASP A C 1
ATOM 1390 O O . ASP A 1 111 ? 26.190 29.719 21.588 1.00 21.34 111 ASP A O 1
ATOM 1399 N N . ASN A 1 112 ? 27.300 31.096 20.232 1.00 13.79 112 ASN A N 1
ATOM 1400 C CA . ASN A 1 112 ? 27.179 32.281 21.064 1.00 14.64 112 ASN A CA 1
ATOM 1401 C C . ASN A 1 112 ? 26.105 33.199 20.463 1.00 15.28 112 ASN A C 1
ATOM 1402 O O . ASN A 1 112 ? 26.323 33.788 19.432 1.00 15.96 112 ASN A O 1
ATOM 1413 N N . PRO A 1 113 ? 24.927 33.322 21.017 1.00 18.42 113 PRO A N 1
ATOM 1414 C CA . PRO A 1 113 ? 23.848 34.078 20.414 1.00 20.09 113 PRO A CA 1
ATOM 1415 C C . PRO A 1 113 ? 24.178 35.554 20.269 1.00 19.72 113 PRO A C 1
ATOM 1416 O O . PRO A 1 113 ? 23.558 36.271 19.471 1.00 23.70 113 PRO A O 1
ATOM 1427 N N . LYS A 1 114 ? 25.160 36.006 21.049 1.00 17.91 114 LYS A N 1
ATOM 1428 C CA . LYS A 1 114 ? 25.486 37.430 20.917 1.00 17.95 114 LYS A CA 1
ATOM 1429 C C . LYS A 1 114 ? 26.436 37.666 19.778 1.00 17.80 114 LYS A C 1
ATOM 1430 O O . LYS A 1 114 ? 26.752 38.790 19.452 1.00 19.13 114 LYS A O 1
ATOM 1449 N N . VAL A 1 115 ? 26.966 36.727 19.119 1.00 15.81 115 VAL A N 1
ATOM 1450 C CA . VAL A 1 115 ? 27.889 36.732 17.970 1.00 13.63 115 VAL A CA 1
ATOM 1451 C C . VAL A 1 115 ? 27.321 35.949 16.739 1.00 14.76 115 VAL A C 1
ATOM 1452 O O . VAL A 1 115 ? 27.009 36.535 15.724 1.00 18.42 115 VAL A O 1
ATOM 1465 N N . GLY A 1 116 ? 27.216 34.632 16.797 1.00 14.34 116 GLY A N 1
ATOM 1466 C CA . GLY A 1 116 ? 26.613 33.781 15.796 1.00 14.65 116 GLY A CA 1
ATOM 1467 C C . GLY A 1 116 ? 27.451 33.442 14.591 1.00 14.96 116 GLY A C 1
ATOM 1468 O O . GLY A 1 116 ? 27.340 32.337 14.102 1.00 18.12 116 GLY A O 1
ATOM 1472 N N . SER A 1 117 ? 28.272 34.366 14.128 1.00 13.03 117 SER A N 1
ATOM 1473 C CA . SER A 1 117 ? 29.215 34.103 13.078 1.00 12.61 117 SER A CA 1
ATOM 1474 C C . SER A 1 117 ? 30.255 35.180 13.112 1.00 11.42 117 SER A C 1
ATOM 1475 O O . SER A 1 117 ? 30.140 36.178 13.795 1.00 13.52 117 SER A O 1
ATOM 1483 N N . PHE A 1 118 ? 31.332 34.934 12.362 1.00 10.05 118 PHE A N 1
ATOM 1484 C CA . PHE A 1 118 ? 32.397 35.913 12.321 1.00 10.68 118 PHE A CA 1
ATOM 1485 C C . PHE A 1 118 ? 32.145 37.114 11.442 1.00 10.61 118 PHE A C 1
ATOM 1486 O O . PHE A 1 118 ? 32.932 38.052 11.446 1.00 12.05 118 PHE A O 1
ATOM 1503 N N . SER A 1 119 ? 31.112 37.093 10.645 1.00 11.24 119 SER A N 1
ATOM 1504 C CA . SER A 1 119 ? 30.911 38.165 9.657 1.00 9.95 119 SER A CA 1
ATOM 1505 C C . SER A 1 119 ? 30.781 39.529 10.270 1.00 9.80 119 SER A C 1
ATOM 1506 O O . SER A 1 119 ? 31.272 40.481 9.670 1.00 10.97 119 SER A O 1
ATOM 1518 N N . GLN A 1 120 ? 30.082 39.706 11.366 1.00 12.59 120 GLN A N 1
ATOM 1519 C CA . GLN A 1 120 ? 29.986 41.095 11.866 1.00 11.54 120 GLN A CA 1
ATOM 1520 C C . GLN A 1 120 ? 31.168 41.318 12.787 1.00 10.83 120 GLN A C 1
ATOM 1521 O O . GLN A 1 120 ? 31.138 41.110 14.004 1.00 11.16 120 GLN A O 1
ATOM 1535 N N . CYS A 1 121 ? 32.282 41.756 12.207 1.00 9.08 121 CYS A N 1
ATOM 1536 C CA . CYS A 1 121 ? 33.497 41.864 12.986 1.00 8.24 121 CYS A CA 1
ATOM 1537 C C . CYS A 1 121 ? 33.357 42.786 14.189 1.00 8.32 121 CYS A C 1
ATOM 1538 O O . CYS A 1 121 ? 34.078 42.563 15.162 1.00 8.61 121 CYS A O 1
ATOM 1545 N N . SER A 1 122 ? 32.565 43.830 14.088 1.00 8.26 122 SER A N 1
ATOM 1546 C CA . SER A 1 122 ? 32.455 44.849 15.102 1.00 8.24 122 SER A CA 1
ATOM 1547 C C . SER A 1 122 ? 31.823 44.312 16.372 1.00 8.87 122 SER A C 1
ATOM 1548 O O . SER A 1 122 ? 31.873 44.995 17.405 1.00 11.39 122 SER A O 1
ATOM 1556 N N . ASN A 1 123 ? 31.265 43.093 16.351 1.00 9.18 123 ASN A N 1
ATOM 1557 C CA . ASN A 1 123 ? 30.766 42.547 17.623 1.00 10.40 123 ASN A CA 1
ATOM 1558 C C . ASN A 1 123 ? 31.932 42.268 18.540 1.00 10.04 123 ASN A C 1
ATOM 1559 O O . ASN A 1 123 ? 31.732 42.345 19.748 1.00 11.90 123 ASN A O 1
ATOM 1570 N N . CYS A 1 124 ? 33.100 41.973 18.056 1.00 8.42 124 CYS A N 1
ATOM 1571 C CA . CYS A 1 124 ? 34.271 41.607 18.831 1.00 8.00 124 CYS A CA 1
ATOM 1572 C C . CYS A 1 124 ? 35.370 42.674 18.755 1.00 8.19 124 CYS A C 1
ATOM 1573 O O . CYS A 1 124 ? 36.099 42.907 19.712 1.00 9.85 124 CYS A O 1
ATOM 1580 N N . HIS A 1 125 ? 35.528 43.258 17.585 1.00 7.36 125 HIS A N 1
ATOM 1581 C CA . HIS A 1 125 ? 36.503 44.293 17.290 1.00 7.50 125 HIS A CA 1
ATOM 1582 C C . HIS A 1 125 ? 35.720 45.571 17.204 1.00 7.19 125 HIS A C 1
ATOM 1583 O O . HIS A 1 125 ? 35.192 45.941 16.140 1.00 8.43 125 HIS A O 1
ATOM 1597 N N . ASN A 1 126 ? 35.556 46.237 18.347 1.00 8.81 126 ASN A N 1
ATOM 1598 C CA . ASN A 1 126 ? 34.594 47.359 18.378 1.00 9.65 126 ASN A CA 1
ATOM 1599 C C . ASN A 1 126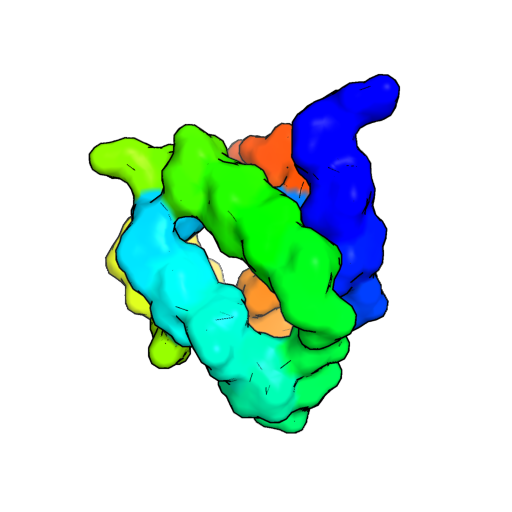 ? 34.877 48.454 17.311 1.00 9.14 126 ASN A C 1
ATOM 1600 O O . ASN A 1 126 ? 33.954 49.064 16.841 1.00 10.77 126 ASN A O 1
ATOM 1619 N N . LEU A 1 127 ? 36.145 48.649 16.975 1.00 8.65 127 LEU A N 1
ATOM 1620 C CA . LEU A 1 127 ? 36.569 49.667 16.018 1.00 9.31 127 LEU A CA 1
ATOM 1621 C C . LEU A 1 127 ? 36.982 49.115 14.687 1.00 8.47 127 LEU A C 1
ATOM 1622 O O . LEU A 1 127 ? 37.780 49.704 13.934 1.00 8.39 127 LEU A O 1
ATOM 1638 N N . ALA A 1 128 ? 36.393 47.974 14.328 1.00 7.61 128 ALA A N 1
ATOM 1639 C CA . ALA A 1 128 ? 36.636 47.337 13.033 1.00 8.22 128 ALA A CA 1
ATOM 1640 C C . ALA A 1 128 ? 36.410 48.303 11.861 1.00 8.67 128 ALA A C 1
ATOM 1641 O O . ALA A 1 128 ? 37.124 48.213 10.868 1.00 9.22 128 ALA A O 1
ATOM 1648 N N . GLU A 1 129 ? 35.412 49.162 11.947 1.00 9.47 129 GLU A N 1
ATOM 1649 C CA . GLU A 1 129 ? 35.129 50.035 10.830 1.00 11.05 129 GLU A CA 1
ATOM 1650 C C . GLU A 1 129 ? 36.255 51.046 10.621 1.00 12.32 129 GLU A C 1
ATOM 1651 O O . GLU A 1 129 ? 36.339 51.552 9.497 1.00 15.30 129 GLU A O 1
ATOM 1663 N N . LYS A 1 130 ? 37.054 51.349 11.598 1.00 11.41 130 LYS A N 1
ATOM 1664 C CA . LYS A 1 130 ? 38.237 52.214 11.556 1.00 12.87 130 LYS A CA 1
ATOM 1665 C C . LYS A 1 130 ? 39.487 51.391 11.256 1.00 11.50 130 LYS A C 1
ATOM 1666 O O . LYS A 1 130 ? 40.614 51.904 11.318 1.00 12.83 130 LYS A O 1
ATOM 1698 N N . GLY A 1 131 ? 39.283 50.088 10.916 1.00 10.71 131 GLY A N 1
ATOM 1699 C CA . GLY A 1 131 ? 40.431 49.272 10.617 1.00 11.10 131 GLY A CA 1
ATOM 1700 C C . GLY A 1 131 ? 41.202 48.776 11.802 1.00 11.23 131 GLY A C 1
ATOM 1701 O O . GLY A 1 131 ? 42.319 48.277 11.607 1.00 13.62 131 GLY A O 1
ATOM 1705 N N . ILE A 1 132 ? 40.651 48.838 13.021 1.00 9.17 132 ILE A N 1
ATOM 1706 C CA . ILE A 1 132 ? 41.390 48.388 14.181 1.00 9.12 132 ILE A CA 1
ATOM 1707 C C . ILE A 1 132 ? 40.890 46.996 14.583 1.00 8.83 132 ILE A C 1
ATOM 1708 O O . ILE A 1 132 ? 39.756 46.820 15.034 1.00 9.05 132 ILE A O 1
ATOM 1724 N N . PHE A 1 133 ? 41.777 46.027 14.367 1.00 8.75 133 PHE A N 1
ATOM 1725 C CA . PHE A 1 133 ? 41.476 44.633 14.710 1.00 8.85 133 PHE A CA 1
ATOM 1726 C C . PHE A 1 133 ? 42.405 44.063 15.748 1.00 9.86 133 PHE A C 1
ATOM 1727 O O . PHE A 1 133 ? 42.355 42.858 16.014 1.00 10.30 133 PHE A O 1
ATOM 1744 N N . ASP A 1 134 ? 43.205 44.846 16.373 1.00 10.96 134 ASP A N 1
ATOM 1745 C CA . ASP A 1 134 ? 44.237 44.368 17.278 1.00 10.58 134 ASP A CA 1
ATOM 1746 C C . ASP A 1 134 ? 43.707 43.428 18.357 1.00 10.19 134 ASP A C 1
ATOM 1747 O O . ASP A 1 134 ? 42.730 43.697 19.037 1.00 10.80 134 ASP A O 1
ATOM 1756 N N . GLU A 1 135 ? 44.403 42.313 18.524 1.00 10.92 135 GLU A N 1
ATOM 1757 C CA . GLU A 1 135 ? 44.047 41.289 19.495 1.00 12.70 135 GLU A CA 1
ATOM 1758 C C . GLU A 1 135 ? 43.924 41.852 20.887 1.00 11.10 135 GLU A C 1
ATOM 1759 O O . GLU A 1 135 ? 43.078 41.382 21.670 1.00 13.10 135 GLU A O 1
ATOM 1780 N N . ASP A 1 136 ? 44.722 42.864 21.245 1.00 10.77 136 ASP A N 1
ATOM 1781 C CA . ASP A 1 136 ? 44.736 43.339 22.619 1.00 12.64 136 ASP A CA 1
ATOM 1782 C C . ASP A 1 136 ? 43.508 44.174 22.917 1.00 12.32 136 ASP A C 1
ATOM 1783 O O . ASP A 1 136 ? 43.339 44.531 24.088 1.00 13.83 136 ASP A O 1
ATOM 1792 N N . THR A 1 137 ? 42.666 44.526 21.951 1.00 10.39 137 THR A N 1
ATOM 1793 C CA . THR A 1 137 ? 41.439 45.216 22.270 1.00 9.66 137 THR A CA 1
ATOM 1794 C C . THR A 1 137 ? 40.177 44.438 21.938 1.00 9.57 137 THR A C 1
ATOM 1795 O O . THR A 1 137 ? 39.064 44.908 22.170 1.00 10.24 137 THR A O 1
ATOM 1806 N N . VAL A 1 138 ? 40.317 43.205 21.448 1.00 8.45 138 VAL A N 1
ATOM 1807 C CA . VAL A 1 138 ? 39.170 42.354 21.180 1.00 9.62 138 VAL A CA 1
ATOM 1808 C C . VAL A 1 138 ? 38.408 42.046 22.467 1.00 9.61 138 VAL A C 1
ATOM 1809 O O . VAL A 1 138 ? 39.024 41.775 23.482 1.00 10.63 138 VAL A O 1
ATOM 1822 N N . ASN A 1 139 ? 37.103 42.117 22.408 1.00 9.56 139 ASN A N 1
ATOM 1823 C CA . ASN A 1 139 ? 36.202 41.781 23.528 1.00 10.65 139 ASN A CA 1
ATOM 1824 C C . ASN A 1 139 ? 35.025 41.057 22.918 1.00 11.47 139 ASN A C 1
ATOM 1825 O O . ASN A 1 139 ? 34.231 41.707 22.213 1.00 11.71 139 ASN A O 1
ATOM 1836 N N . ILE A 1 140 ? 34.905 39.776 23.264 1.00 10.06 140 ILE A N 1
ATOM 1837 C CA . ILE A 1 140 ? 33.878 38.892 22.724 1.00 10.76 140 ILE A CA 1
ATOM 1838 C C . ILE A 1 140 ? 32.628 38.961 23.586 1.00 9.85 140 ILE A C 1
ATOM 1839 O O . ILE A 1 140 ? 32.693 38.674 24.772 1.00 10.82 140 ILE A O 1
ATOM 1855 N N . PRO A 1 141 ? 31.504 39.400 23.043 1.00 10.62 1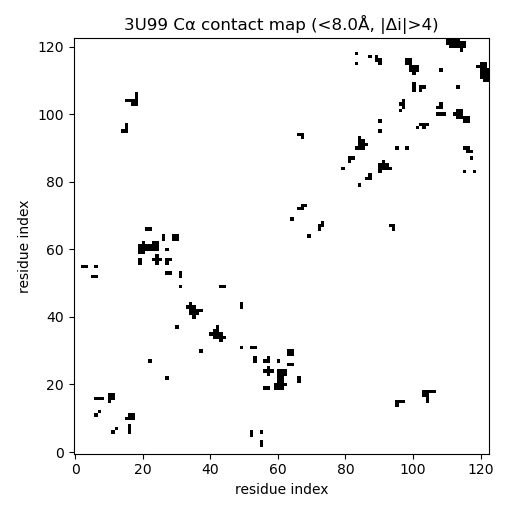41 PRO A N 1
ATOM 1856 C CA . PRO A 1 141 ? 30.298 39.556 23.859 1.00 11.82 141 PRO A CA 1
ATOM 1857 C C . PRO A 1 141 ? 29.952 38.225 24.507 1.00 11.00 141 PRO A C 1
ATOM 1858 O O . PRO A 1 141 ? 29.920 37.199 23.900 1.00 10.57 141 PRO A O 1
ATOM 1869 N N . GLY A 1 142 ? 29.699 38.346 25.815 1.00 10.97 142 GLY A N 1
ATOM 1870 C CA . GLY A 1 142 ? 29.415 37.261 26.672 1.00 11.53 142 GLY A CA 1
ATOM 1871 C C . GLY A 1 142 ? 30.610 36.577 27.267 1.00 10.61 142 GLY A C 1
ATOM 1872 O O . GLY A 1 142 ? 30.396 35.764 28.169 1.00 12.49 142 GLY A O 1
ATOM 1876 N N . PHE A 1 143 ? 31.826 36.866 26.830 1.00 10.76 143 PHE A N 1
ATOM 1877 C CA . PHE A 1 143 ? 33.053 36.254 27.260 1.00 10.14 143 PHE A CA 1
ATOM 1878 C C . PHE A 1 143 ? 34.098 37.225 27.762 1.00 11.11 143 PHE A C 1
ATOM 1879 O O . PHE A 1 143 ? 34.948 36.830 28.581 1.00 13.49 143 PHE A O 1
ATOM 1896 N N . GLY A 1 144 ? 34.101 38.461 27.342 1.00 12.51 144 GLY A N 1
ATOM 1897 C CA . GLY A 1 144 ? 35.047 39.461 27.792 1.00 12.65 144 GLY A CA 1
ATOM 1898 C C . GLY A 1 144 ? 36.227 39.621 26.880 1.00 11.52 144 GLY A C 1
ATOM 1899 O O . GLY A 1 144 ? 36.361 39.082 25.769 1.00 11.78 144 GLY A O 1
ATOM 1903 N N . ARG A 1 145 ? 37.167 40.430 27.379 1.00 11.74 145 ARG A N 1
ATOM 1904 C CA . ARG A 1 145 ? 38.414 40.677 26.678 1.00 12.60 145 ARG A CA 1
ATOM 1905 C C . ARG A 1 145 ? 39.128 39.378 26.400 1.00 13.99 145 ARG A C 1
ATOM 1906 O O . ARG A 1 145 ? 39.157 38.485 27.235 1.00 16.68 145 ARG A O 1
ATOM 1927 N N . TRP A 1 146 ? 39.691 39.246 25.232 1.00 14.87 146 TRP A N 1
ATOM 1928 C CA . TRP A 1 146 ? 40.443 38.043 24.876 1.00 15.38 146 TRP A CA 1
ATOM 1929 C C . TRP A 1 146 ? 41.784 37.994 25.578 1.00 17.99 146 TRP A C 1
ATOM 1930 O O . TRP A 1 146 ? 42.239 36.945 26.049 1.00 20.49 146 TRP A O 1
ATOM 1951 N N . ASP A 1 147 ? 42.459 39.148 25.653 1.00 18.43 147 ASP A N 1
ATOM 1952 C CA . ASP A 1 147 ? 43.795 39.151 26.231 1.00 24.20 147 ASP A CA 1
ATOM 1953 C C . ASP A 1 147 ? 43.757 39.782 27.630 1.00 25.47 147 ASP A C 1
ATOM 1954 O O . ASP A 1 147 ? 43.171 40.874 27.753 1.00 28.87 147 ASP A O 1
#

Solvent-accessible surface area: 7948 Å² total; per-residue (Å²): 196,95,138,56,32,57,10,54,72,60,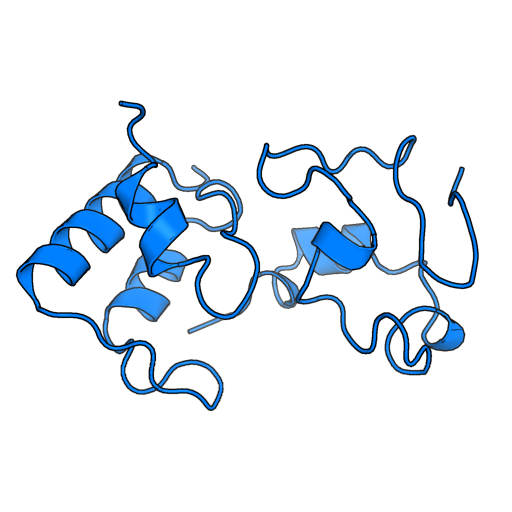31,30,90,111,57,8,5,32,23,6,101,27,0,44,24,82,56,12,105,44,19,7,69,79,15,86,108,31,94,86,90,98,34,63,48,105,106,141,29,28,53,124,2,52,119,40,4,40,132,62,5,34,196,100,79,85,19,33,96,19,73,66,17,93,139,138,34,100,147,38,55,151,162,36,3,85,87,6,129,128,20,34,53,52,44,65,17,28,47,21,25,99,93,0,86,149,40,58,60,80,108,80,68,15,55,5,37,59,96,31,151,106,94

Nearest PDB structures (foldseek):
  3u99-assembly1_A  TM=1.008E+00  e=2.503E-34  Shewanella baltica OS155
  2fwt-assembly1_A  TM=8.935E-01  e=2.045E-13  Cereibacter sphaeroides
  2fw5-assembly1_A  TM=9.085E-01  e=3.441E-12  Cereibacter sphaeroides

Radius of gyration: 15.06 Å; Cα contacts (8 Å, |Δi|>4): 153; chains: 1; bounding box: 28×37×39 Å

B-factor: mean 18.22, std 12.35, range [6.18, 157.91]